Protein AF-A0A8H4S6V3-F1 (afdb_monomer_lite)

pLDDT: mean 86.99, std 9.04, range [61.66, 97.12]

Secondary structure (DSSP, 8-state):
-PPPTT-BTTB--EEEESTT---SHHHHHHTT--HHHHHHHHHPPEEEEEEEEEEE-TTTSSEEEEEEEEEEESTTPPPEEEEEE--

Radius of gyration: 16.11 Å; chains: 1; bounding box: 34×28×43 Å

Sequence (87 aa):
MAAPREITIEFLTGHWNKDLTSEADPILKLQKVPWLIRKAFGLATIYIQITQYQTQISETSQPSTNIDFNQTATAGLAATKEERVLD

Structure (mmCIF, N/CA/C/O backbone):
data_AF-A0A8H4S6V3-F1
#
_entry.id   AF-A0A8H4S6V3-F1
#
loop_
_atom_site.group_PDB
_atom_site.id
_atom_site.type_symbol
_atom_site.label_atom_id
_atom_site.label_alt_id
_atom_site.label_comp_id
_atom_site.label_asym_id
_atom_site.label_entity_id
_atom_site.label_seq_id
_atom_site.pdbx_PDB_ins_code
_atom_site.Cartn_x
_atom_site.Cartn_y
_atom_site.Cartn_z
_atom_site.occupancy
_atom_site.B_iso_or_equiv
_atom_site.auth_seq_id
_atom_site.auth_comp_id
_atom_site.auth_asym_id
_atom_site.auth_atom_id
_atom_site.pdbx_PDB_model_num
ATOM 1 N N . MET A 1 1 ? 4.227 11.025 -1.505 1.00 63.19 1 MET A N 1
ATOM 2 C CA . MET A 1 1 ? 2.754 11.114 -1.326 1.00 63.19 1 MET A CA 1
ATOM 3 C C . MET A 1 1 ? 2.432 12.411 -0.593 1.00 63.19 1 MET A C 1
ATOM 5 O O . MET A 1 1 ? 2.995 12.610 0.475 1.00 63.19 1 MET A O 1
ATOM 9 N N . ALA A 1 2 ? 1.612 13.305 -1.154 1.00 61.66 2 ALA A N 1
ATOM 10 C CA . ALA A 1 2 ? 1.121 14.479 -0.421 1.00 61.66 2 ALA A CA 1
ATOM 11 C C . ALA A 1 2 ? -0.262 14.178 0.159 1.00 61.66 2 ALA A C 1
ATOM 13 O O . ALA A 1 2 ? -1.113 13.642 -0.547 1.00 61.66 2 ALA A O 1
ATOM 14 N N . ALA A 1 3 ? -0.459 14.509 1.432 1.00 70.44 3 ALA A N 1
ATOM 15 C CA . ALA A 1 3 ? -1.729 14.355 2.126 1.00 70.44 3 ALA A CA 1
ATOM 16 C C . ALA A 1 3 ? -2.523 15.679 2.074 1.00 70.44 3 ALA A C 1
ATOM 18 O O . ALA A 1 3 ? -1.915 16.740 2.258 1.00 70.44 3 ALA A O 1
ATOM 19 N N . PRO A 1 4 ? -3.848 15.651 1.837 1.00 74.25 4 PRO A N 1
ATOM 20 C CA . PRO A 1 4 ? -4.734 16.791 2.086 1.00 74.25 4 PRO A CA 1
ATOM 21 C C . PRO A 1 4 ? -4.634 17.292 3.535 1.00 74.25 4 PRO A C 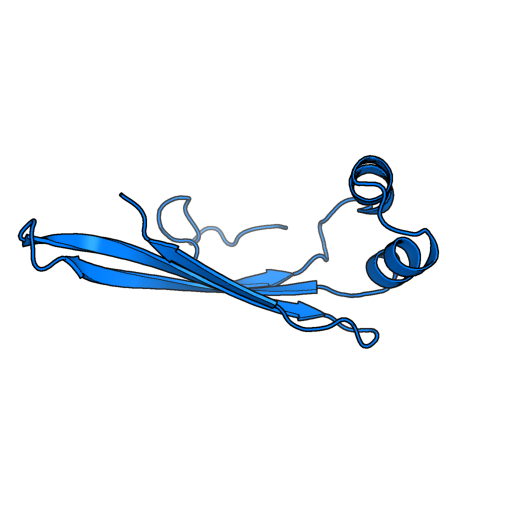1
ATOM 23 O O . PRO A 1 4 ? -4.235 16.543 4.425 1.00 74.25 4 PRO A O 1
ATOM 26 N N . ARG A 1 5 ? -5.005 18.552 3.795 1.00 80.06 5 ARG A N 1
ATOM 27 C CA . ARG A 1 5 ? -4.873 19.161 5.137 1.00 80.06 5 ARG A CA 1
ATOM 28 C C . ARG A 1 5 ? -5.752 18.492 6.193 1.00 80.06 5 ARG A C 1
ATOM 30 O O . ARG A 1 5 ? -5.466 18.604 7.378 1.00 80.06 5 ARG A O 1
ATOM 37 N N . GLU A 1 6 ? -6.818 17.840 5.755 1.00 83.31 6 GLU A N 1
ATOM 38 C CA . GLU A 1 6 ? -7.793 17.138 6.582 1.00 83.31 6 GLU A CA 1
ATOM 39 C C . GLU A 1 6 ? -7.269 15.779 7.064 1.00 83.31 6 GLU A C 1
ATOM 41 O O . GLU A 1 6 ? -7.813 15.209 8.006 1.00 83.31 6 GLU A O 1
ATOM 46 N N . ILE A 1 7 ? -6.213 15.263 6.429 1.00 85.75 7 ILE A N 1
ATOM 47 C CA . ILE A 1 7 ? -5.578 14.010 6.815 1.00 85.75 7 ILE A CA 1
ATOM 48 C C . ILE A 1 7 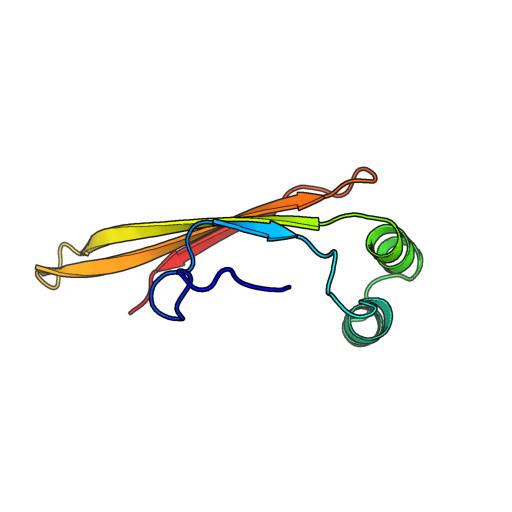? -4.578 14.275 7.935 1.00 85.75 7 ILE A C 1
ATOM 50 O O . ILE A 1 7 ? -3.607 15.019 7.777 1.00 85.75 7 ILE A O 1
ATOM 54 N N . THR A 1 8 ? -4.805 13.623 9.068 1.00 86.62 8 THR A N 1
ATOM 55 C CA . THR A 1 8 ? -3.922 13.659 10.233 1.00 86.62 8 THR A CA 1
ATOM 56 C C . THR A 1 8 ? -3.316 12.279 10.454 1.00 86.62 8 THR A C 1
ATOM 58 O O . THR A 1 8 ? -3.751 11.291 9.867 1.00 86.62 8 THR A O 1
ATOM 61 N N . ILE A 1 9 ? -2.313 12.176 11.328 1.00 81.75 9 ILE A N 1
ATOM 62 C CA . ILE A 1 9 ? -1.769 10.861 11.703 1.00 81.75 9 ILE A CA 1
ATOM 63 C C . ILE A 1 9 ? -2.821 9.965 12.382 1.00 81.75 9 ILE A C 1
ATOM 65 O O . ILE A 1 9 ? -2.705 8.746 12.346 1.00 81.75 9 ILE A O 1
ATOM 69 N N . GLU A 1 10 ? -3.860 10.572 12.961 1.00 85.69 10 GLU A N 1
ATOM 70 C CA . GLU A 1 10 ? -4.981 9.888 13.609 1.00 85.69 10 GLU A CA 1
ATOM 71 C C . GLU A 1 10 ? -6.081 9.480 12.617 1.00 85.69 10 GLU A C 1
ATOM 73 O O . GLU A 1 10 ? -6.923 8.648 12.953 1.00 85.69 10 GLU A O 1
ATOM 78 N N . PHE A 1 11 ? -6.087 10.049 11.406 1.00 88.44 11 PHE A N 1
ATOM 79 C CA . PHE A 1 11 ? -7.113 9.819 10.393 1.00 88.44 11 PHE A CA 1
ATOM 80 C C . PHE A 1 11 ? -6.495 9.692 9.000 1.00 88.44 11 PHE A C 1
ATOM 82 O O . PHE A 1 11 ? -6.265 10.688 8.316 1.00 88.44 11 PHE A O 1
ATOM 89 N N . LEU A 1 12 ? -6.254 8.452 8.566 1.00 91.19 12 LEU A N 1
ATOM 90 C CA . LEU A 1 12 ? -5.553 8.143 7.309 1.00 91.19 12 LEU A CA 1
ATOM 91 C C . LEU A 1 12 ? -6.483 7.795 6.137 1.00 91.19 12 LEU A C 1
ATOM 93 O O . LEU A 1 12 ? -6.006 7.549 5.025 1.00 91.19 12 LEU A O 1
ATOM 97 N N . THR A 1 13 ? -7.797 7.749 6.377 1.00 93.31 13 THR A N 1
ATOM 98 C CA . THR A 1 13 ? -8.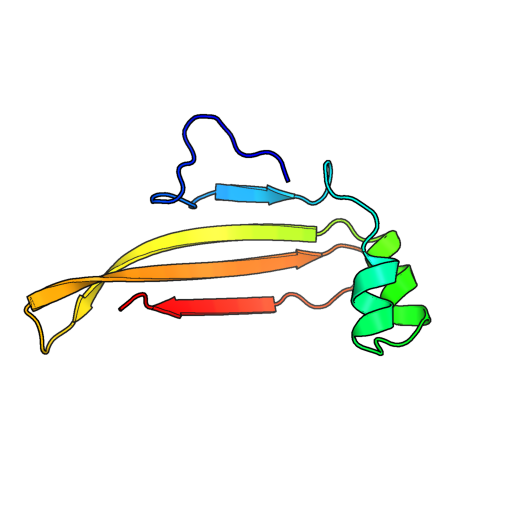791 7.334 5.380 1.00 93.31 13 THR A CA 1
ATOM 99 C C . THR A 1 13 ? -8.727 8.213 4.136 1.00 93.31 13 THR A C 1
ATOM 101 O O . THR A 1 13 ? -8.875 9.431 4.212 1.00 93.31 13 THR A O 1
ATOM 104 N N . GLY A 1 14 ? -8.559 7.590 2.970 1.00 91.00 14 GLY A N 1
ATOM 105 C CA . GLY A 1 14 ? -8.505 8.306 1.702 1.00 91.00 14 GLY A CA 1
ATOM 106 C C . GLY A 1 14 ? -7.837 7.530 0.573 1.00 91.00 14 GLY A C 1
ATOM 107 O O . GLY A 1 14 ? -7.379 6.398 0.746 1.00 91.00 14 GLY A O 1
ATOM 108 N N . HIS A 1 15 ? -7.776 8.194 -0.583 1.00 89.81 15 HIS A N 1
ATOM 109 C CA . HIS A 1 15 ? -7.124 7.712 -1.796 1.00 89.81 15 HIS A CA 1
ATOM 110 C C . HIS A 1 15 ? -5.736 8.339 -1.931 1.00 89.81 15 HIS A C 1
ATOM 112 O O . HIS A 1 15 ? -5.587 9.561 -1.907 1.00 89.81 15 HIS A O 1
ATOM 118 N N . TRP A 1 16 ? -4.730 7.501 -2.145 1.00 87.44 16 TRP A N 1
ATOM 119 C CA . TRP A 1 16 ? -3.330 7.900 -2.207 1.00 87.44 16 TRP A CA 1
ATOM 120 C C . TRP A 1 16 ? -2.694 7.421 -3.504 1.00 87.44 16 TRP A C 1
ATOM 122 O O . TRP A 1 16 ? -3.018 6.338 -3.993 1.00 87.44 16 TRP A O 1
ATOM 132 N N . ASN A 1 17 ? -1.766 8.206 -4.052 1.00 83.81 17 ASN A N 1
ATOM 133 C CA . ASN A 1 17 ? -1.022 7.836 -5.250 1.00 83.81 17 ASN A CA 1
ATOM 134 C C . ASN A 1 17 ? 0.476 8.177 -5.149 1.00 83.81 17 ASN A C 1
ATOM 136 O O . ASN A 1 17 ? 0.940 8.906 -4.264 1.00 83.81 17 ASN A O 1
ATOM 140 N N . LYS A 1 18 ? 1.245 7.614 -6.081 1.00 77.44 18 LYS A N 1
ATOM 141 C CA . LYS A 1 18 ? 2.707 7.734 -6.167 1.00 77.44 18 LYS A CA 1
ATOM 142 C C . LYS A 1 18 ? 3.205 9.048 -6.801 1.00 77.44 18 LYS A C 1
ATOM 144 O O . LYS A 1 18 ? 4.415 9.245 -6.834 1.00 77.44 18 LYS A O 1
ATOM 149 N N . ASP A 1 19 ? 2.345 9.959 -7.258 1.00 72.94 19 ASP A N 1
ATOM 150 C CA . ASP A 1 19 ? 2.744 11.077 -8.142 1.00 72.94 19 ASP A CA 1
ATOM 151 C C . ASP A 1 19 ? 3.851 11.977 -7.562 1.00 72.94 19 ASP A C 1
ATOM 153 O O . ASP A 1 19 ? 4.676 12.514 -8.294 1.00 72.94 19 ASP A O 1
ATOM 157 N N . LEU A 1 20 ? 3.911 12.095 -6.232 1.00 73.44 20 LEU A N 1
ATOM 158 C CA . LEU A 1 20 ? 4.914 12.879 -5.498 1.00 73.44 20 LEU A CA 1
ATOM 159 C C . LEU A 1 20 ? 5.896 11.994 -4.712 1.00 73.44 20 LEU A C 1
ATOM 161 O O . LEU A 1 20 ? 6.281 12.327 -3.589 1.00 73.44 20 LEU A O 1
ATOM 165 N N . THR A 1 21 ? 6.222 10.812 -5.228 1.00 72.50 21 THR A N 1
ATOM 166 C CA . THR A 1 21 ? 7.137 9.854 -4.591 1.00 72.50 21 THR A CA 1
ATOM 167 C C . THR A 1 21 ? 8.448 9.775 -5.374 1.00 72.50 21 THR A C 1
ATOM 169 O O . THR A 1 21 ? 8.453 9.784 -6.603 1.00 72.50 21 THR A O 1
ATOM 172 N N . SER A 1 22 ? 9.572 9.693 -4.658 1.00 77.50 22 SER A N 1
ATOM 173 C CA . SER A 1 22 ? 10.907 9.498 -5.234 1.00 77.50 22 SER A CA 1
ATOM 174 C C . SER A 1 22 ? 11.075 8.110 -5.879 1.00 77.50 22 SER A C 1
ATOM 176 O O . SER A 1 22 ? 10.201 7.243 -5.790 1.00 77.50 22 SER A O 1
ATOM 178 N N . GLU A 1 23 ? 12.195 7.881 -6.572 1.00 84.44 23 GLU A N 1
ATOM 179 C CA . GLU A 1 23 ? 12.441 6.599 -7.241 1.00 84.44 23 GLU A CA 1
ATOM 180 C C . GLU A 1 23 ? 12.485 5.411 -6.263 1.00 84.44 23 GLU A C 1
ATOM 182 O O . GLU A 1 23 ? 13.223 5.421 -5.279 1.00 84.44 23 GLU A O 1
ATOM 187 N N . ALA A 1 24 ? 11.729 4.350 -6.572 1.00 86.56 24 ALA A N 1
ATOM 188 C CA . ALA A 1 24 ? 11.629 3.143 -5.745 1.00 86.56 24 ALA A CA 1
ATOM 189 C C . ALA A 1 24 ? 12.739 2.101 -6.015 1.00 86.56 24 ALA A C 1
ATOM 191 O O . ALA A 1 24 ? 12.900 1.157 -5.242 1.00 86.56 24 ALA A O 1
ATOM 192 N N . ASP A 1 25 ? 13.522 2.238 -7.093 1.00 91.06 25 ASP A N 1
ATOM 193 C CA . ASP A 1 25 ? 14.558 1.254 -7.457 1.00 91.06 25 ASP A CA 1
ATOM 194 C C . ASP A 1 25 ? 15.617 1.036 -6.355 1.00 91.06 25 ASP A C 1
ATOM 196 O O . ASP A 1 25 ? 15.921 -0.128 -6.076 1.00 91.06 25 ASP A O 1
ATOM 200 N N . PRO A 1 26 ? 16.139 2.076 -5.662 1.00 93.75 26 PRO A N 1
ATOM 201 C CA . PRO A 1 26 ? 17.150 1.882 -4.622 1.00 93.75 26 PRO A CA 1
ATOM 202 C C . PRO A 1 26 ? 16.671 0.995 -3.467 1.00 93.75 26 PRO A C 1
ATOM 204 O O . PRO A 1 26 ? 17.388 0.076 -3.062 1.00 93.75 26 PRO A O 1
ATOM 207 N N . ILE A 1 27 ? 15.448 1.219 -2.970 1.00 92.50 27 ILE A N 1
ATOM 208 C CA . ILE A 1 27 ? 14.893 0.439 -1.855 1.00 92.50 27 ILE A CA 1
ATOM 209 C C . ILE A 1 27 ? 14.563 -0.995 -2.283 1.00 92.50 27 ILE A C 1
ATOM 211 O O . ILE A 1 27 ? 14.900 -1.945 -1.578 1.00 92.50 27 ILE A O 1
ATOM 215 N N . LEU A 1 28 ? 14.008 -1.183 -3.482 1.00 93.62 28 LEU A N 1
ATOM 216 C CA . LEU A 1 28 ? 13.708 -2.517 -4.004 1.00 93.62 28 LEU A CA 1
ATOM 217 C C . LEU A 1 28 ? 14.994 -3.315 -4.287 1.00 93.62 28 LEU A C 1
ATOM 219 O O . LEU A 1 28 ? 15.051 -4.524 -4.059 1.00 93.62 28 LEU A O 1
ATOM 223 N N . LYS A 1 29 ? 16.061 -2.653 -4.751 1.00 95.75 29 LYS A N 1
ATOM 224 C CA . LYS A 1 29 ? 17.378 -3.277 -4.940 1.00 95.75 29 LYS A CA 1
ATOM 225 C C . LYS A 1 29 ? 17.973 -3.726 -3.605 1.00 95.75 29 LYS A C 1
ATOM 227 O O . LYS A 1 29 ? 18.511 -4.830 -3.543 1.00 95.75 29 LYS A O 1
ATOM 232 N N . LEU A 1 30 ? 17.845 -2.914 -2.551 1.00 96.81 30 LEU A N 1
ATOM 233 C CA . LEU A 1 30 ? 18.286 -3.267 -1.196 1.00 96.81 30 LEU A CA 1
ATOM 234 C C . LEU A 1 30 ? 17.566 -4.521 -0.675 1.00 96.81 30 LEU A C 1
ATOM 236 O O . LEU A 1 30 ? 18.195 -5.395 -0.084 1.00 96.81 30 LEU A O 1
ATOM 240 N N . GLN A 1 31 ? 16.275 -4.656 -0.980 1.00 96.44 31 GLN A N 1
ATOM 241 C CA . GLN A 1 31 ? 15.455 -5.827 -0.646 1.00 96.44 31 GLN A CA 1
ATOM 242 C C . GLN A 1 31 ? 15.706 -7.048 -1.551 1.00 96.44 31 GLN A C 1
ATOM 244 O O . GLN A 1 31 ? 15.022 -8.060 -1.423 1.00 96.44 31 GLN A O 1
ATOM 249 N N . LYS A 1 32 ? 16.688 -6.983 -2.462 1.00 96.50 32 LYS A N 1
ATOM 250 C CA . LYS A 1 32 ? 17.022 -8.042 -3.432 1.00 96.50 32 LYS A CA 1
ATOM 251 C C . LYS A 1 32 ? 15.881 -8.380 -4.406 1.00 96.50 32 LYS A C 1
ATOM 253 O O . LYS A 1 32 ? 15.858 -9.472 -4.970 1.00 96.50 32 LYS A O 1
ATOM 258 N N . VAL A 1 33 ? 14.971 -7.437 -4.671 1.00 95.00 33 VAL A N 1
ATOM 259 C CA . VAL A 1 33 ? 13.910 -7.603 -5.680 1.00 95.00 33 VAL A CA 1
ATOM 260 C C . VAL A 1 33 ? 14.544 -7.733 -7.073 1.00 95.00 33 VAL A C 1
ATOM 262 O O . VAL A 1 33 ? 15.406 -6.914 -7.408 1.00 95.00 33 VAL A O 1
ATOM 265 N N . PRO A 1 34 ? 14.148 -8.707 -7.917 1.00 95.69 34 PRO A N 1
ATOM 266 C CA . PRO A 1 34 ? 14.718 -8.889 -9.254 1.00 95.69 34 PRO A CA 1
ATOM 267 C C . PRO A 1 34 ? 14.599 -7.642 -10.139 1.00 95.69 34 PRO A C 1
ATOM 269 O O . PRO A 1 34 ? 13.581 -6.954 -10.121 1.00 95.69 34 PRO A O 1
ATOM 272 N N . TRP A 1 35 ? 15.620 -7.372 -10.962 1.00 94.25 35 TRP A N 1
ATOM 273 C CA . TRP A 1 35 ? 15.715 -6.151 -11.782 1.00 94.25 35 TRP A CA 1
ATOM 274 C C . TRP A 1 35 ? 14.467 -5.882 -12.634 1.00 94.25 35 TRP A C 1
ATOM 276 O O . TRP A 1 35 ? 13.994 -4.749 -12.672 1.00 94.25 35 TRP A O 1
ATOM 286 N N . LEU A 1 36 ? 13.904 -6.923 -13.257 1.00 92.69 36 LEU A N 1
ATOM 287 C CA . LEU A 1 36 ? 12.724 -6.788 -14.113 1.00 92.69 36 LEU A CA 1
ATOM 288 C C . LEU A 1 36 ? 11.502 -6.278 -13.334 1.00 92.69 36 LEU A C 1
ATOM 290 O O . LEU A 1 36 ? 10.806 -5.377 -13.796 1.00 92.69 36 LEU A O 1
ATOM 294 N N . ILE A 1 37 ? 11.293 -6.790 -12.119 1.00 91.44 37 ILE A N 1
ATOM 295 C CA . ILE A 1 37 ? 10.202 -6.357 -11.239 1.00 91.44 37 ILE A CA 1
ATOM 296 C C . ILE A 1 37 ? 10.407 -4.901 -10.813 1.00 91.44 37 ILE A C 1
ATOM 298 O O . ILE A 1 37 ? 9.469 -4.110 -10.851 1.00 91.44 37 ILE A O 1
ATOM 302 N N . ARG A 1 38 ? 11.644 -4.494 -10.496 1.00 92.25 38 ARG A N 1
ATOM 303 C CA . ARG A 1 38 ? 11.939 -3.092 -10.148 1.00 92.25 38 ARG A CA 1
ATOM 304 C C . ARG A 1 38 ? 11.642 -2.131 -11.299 1.00 92.25 38 ARG A C 1
ATOM 306 O O . ARG A 1 38 ? 11.105 -1.052 -11.068 1.00 92.25 38 ARG A O 1
ATOM 313 N N . LYS A 1 39 ? 11.936 -2.529 -12.542 1.00 91.06 39 LYS A N 1
ATOM 314 C CA . LYS A 1 39 ? 11.576 -1.741 -13.731 1.00 91.06 39 LYS A CA 1
ATOM 315 C C . LYS A 1 39 ? 10.066 -1.634 -13.919 1.00 91.06 39 LYS A C 1
ATOM 317 O O . LYS A 1 39 ? 9.597 -0.535 -14.202 1.00 91.06 39 LYS A O 1
ATOM 322 N N . ALA A 1 40 ? 9.313 -2.708 -13.681 1.00 89.62 40 ALA A N 1
ATOM 323 C CA . ALA A 1 40 ? 7.852 -2.652 -13.697 1.00 89.62 40 ALA A CA 1
ATOM 324 C C . ALA A 1 40 ? 7.310 -1.636 -12.670 1.00 89.62 40 ALA A C 1
ATOM 326 O O . ALA A 1 40 ? 6.511 -0.777 -13.029 1.00 89.62 40 ALA A O 1
ATOM 327 N N . PHE A 1 41 ? 7.824 -1.631 -11.434 1.00 87.62 41 PHE A N 1
ATOM 328 C CA . PHE A 1 41 ? 7.465 -0.632 -10.410 1.00 87.62 41 PHE A CA 1
ATOM 329 C C . PHE A 1 41 ? 7.885 0.809 -10.748 1.00 87.62 41 PHE A C 1
ATOM 331 O O . PHE A 1 41 ? 7.276 1.764 -10.265 1.00 87.62 41 PHE A O 1
ATOM 338 N N . GLY A 1 42 ? 8.925 0.987 -11.566 1.00 86.25 42 GLY A N 1
ATOM 339 C CA . GLY A 1 42 ? 9.324 2.301 -12.074 1.00 86.25 42 GLY A CA 1
ATOM 340 C C . GLY A 1 42 ? 8.291 2.908 -13.026 1.00 86.25 42 GLY A C 1
ATOM 341 O O . GLY A 1 42 ? 8.105 4.122 -13.017 1.00 86.25 42 GLY A O 1
ATOM 342 N N . LEU A 1 43 ? 7.605 2.064 -13.801 1.00 86.50 43 LEU A N 1
ATOM 343 C CA . LEU A 1 43 ? 6.604 2.459 -14.798 1.00 86.50 43 LEU A CA 1
ATOM 344 C C . LEU A 1 43 ? 5.167 2.423 -14.262 1.00 86.50 43 LEU A C 1
ATOM 346 O O . LEU A 1 43 ? 4.280 3.041 -14.845 1.00 86.50 43 LEU A O 1
ATOM 350 N N . ALA A 1 44 ? 4.925 1.682 -13.181 1.00 87.81 44 ALA A N 1
ATOM 351 C CA . ALA A 1 44 ? 3.601 1.538 -12.602 1.00 87.81 44 ALA A CA 1
ATOM 352 C C . ALA A 1 44 ? 3.201 2.758 -11.759 1.00 87.81 44 ALA A C 1
ATOM 354 O O . ALA A 1 44 ? 3.983 3.272 -10.953 1.00 87.81 44 ALA A O 1
ATOM 355 N N . THR A 1 45 ? 1.937 3.154 -11.877 1.00 87.75 45 THR A N 1
ATOM 356 C CA . THR A 1 45 ? 1.275 4.028 -10.909 1.00 87.75 45 THR A CA 1
ATOM 357 C C . THR A 1 45 ? 0.651 3.143 -9.844 1.00 87.75 45 THR A C 1
ATOM 359 O O . THR A 1 45 ? -0.117 2.238 -10.167 1.00 87.75 45 THR A O 1
ATOM 362 N N . ILE A 1 46 ? 1.010 3.391 -8.586 1.00 88.31 46 ILE A N 1
ATOM 363 C CA . ILE A 1 46 ? 0.480 2.673 -7.425 1.00 88.31 46 ILE A CA 1
ATOM 364 C C . ILE A 1 46 ? -0.585 3.555 -6.784 1.00 88.31 46 ILE A C 1
ATOM 366 O O . ILE A 1 46 ? -0.321 4.730 -6.509 1.00 88.31 46 ILE A O 1
ATOM 370 N N . TYR A 1 47 ? -1.752 2.971 -6.533 1.00 90.94 47 TYR A N 1
ATOM 371 C CA . TYR A 1 47 ? -2.848 3.576 -5.792 1.00 90.94 47 TYR A CA 1
ATOM 372 C C . TYR A 1 47 ? -3.072 2.799 -4.502 1.00 90.94 47 TYR A C 1
ATOM 374 O O . TYR A 1 47 ? -3.082 1.568 -4.513 1.00 90.94 47 TYR A O 1
ATOM 382 N N . ILE A 1 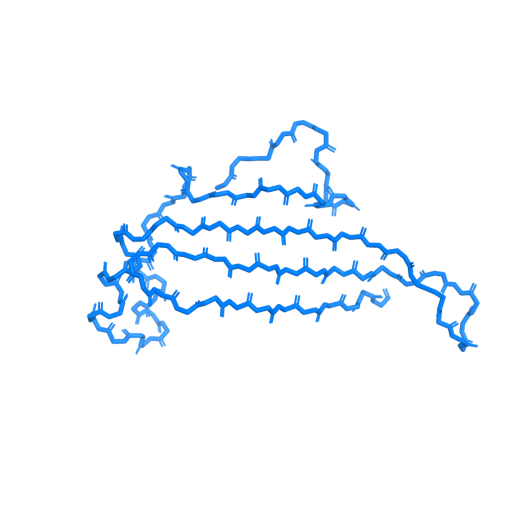48 ? -3.285 3.512 -3.401 1.00 92.50 48 ILE A N 1
ATOM 383 C CA . ILE A 1 48 ? -3.624 2.918 -2.108 1.00 92.50 48 ILE A CA 1
ATOM 384 C C . ILE A 1 48 ? -4.944 3.523 -1.651 1.00 92.50 48 ILE A C 1
ATOM 386 O O . ILE A 1 48 ? -5.067 4.743 -1.563 1.00 92.50 48 ILE A O 1
ATOM 390 N N . GLN A 1 49 ? -5.914 2.665 -1.353 1.00 94.25 49 GLN A N 1
ATOM 391 C CA . GLN A 1 49 ? -7.119 3.035 -0.628 1.00 94.25 49 GLN A CA 1
ATOM 392 C C . GLN A 1 49 ? -6.956 2.636 0.830 1.00 94.25 49 GLN A C 1
ATOM 394 O O . GLN A 1 49 ? -6.819 1.448 1.127 1.00 94.25 49 GLN A O 1
ATOM 399 N N . ILE A 1 50 ? -6.988 3.623 1.721 1.00 95.06 50 ILE A N 1
ATOM 400 C CA . ILE A 1 50 ? -6.930 3.405 3.167 1.00 95.06 50 ILE A CA 1
ATOM 401 C C . ILE A 1 50 ? -8.328 3.600 3.739 1.00 95.06 50 ILE A C 1
ATOM 403 O O . ILE A 1 50 ? -8.976 4.609 3.457 1.00 95.06 50 ILE A O 1
ATOM 407 N N . THR A 1 51 ? -8.795 2.641 4.534 1.00 95.88 51 THR A N 1
ATOM 408 C CA . THR A 1 51 ? -10.049 2.735 5.294 1.00 95.88 51 THR A CA 1
ATOM 409 C C . THR A 1 51 ? -9.763 2.481 6.763 1.00 95.88 51 THR A C 1
ATOM 411 O O . THR A 1 51 ? -9.269 1.416 7.114 1.00 95.88 51 THR A O 1
ATOM 414 N N . GLN A 1 52 ? -10.068 3.457 7.614 1.00 94.62 52 GLN A N 1
ATOM 415 C CA . GLN A 1 52 ? -9.910 3.352 9.061 1.00 94.62 52 GLN A CA 1
ATOM 416 C C . GLN A 1 52 ? -11.281 3.304 9.741 1.00 94.62 52 GLN A C 1
ATOM 418 O O . GLN A 1 52 ? -12.157 4.113 9.429 1.00 94.62 52 GLN A O 1
ATOM 423 N N . TYR A 1 53 ? -11.474 2.368 10.668 1.00 93.06 53 TYR A N 1
ATOM 424 C CA . TYR A 1 53 ? -12.740 2.180 11.383 1.00 93.06 53 TYR A CA 1
ATOM 425 C C . TYR A 1 53 ? -12.520 1.619 12.792 1.00 93.06 53 TYR A C 1
ATOM 427 O O . TYR A 1 53 ? -11.480 1.036 13.088 1.00 93.06 53 TYR A O 1
ATOM 435 N N . GLN A 1 54 ? -13.499 1.805 13.680 1.00 92.00 54 GLN A N 1
ATOM 436 C CA . GLN A 1 54 ? -13.451 1.259 15.037 1.00 92.00 54 GLN A CA 1
ATOM 437 C C . GLN A 1 54 ? -14.247 -0.043 15.139 1.00 92.00 54 GLN A C 1
ATOM 439 O O . GLN A 1 54 ? -15.366 -0.134 14.632 1.00 92.00 54 GLN A O 1
ATOM 444 N N . THR A 1 55 ? -13.701 -1.027 15.847 1.00 89.19 55 THR A N 1
ATOM 445 C CA . THR A 1 55 ? -14.412 -2.249 16.248 1.00 89.19 55 THR A CA 1
ATOM 446 C C . THR A 1 55 ? -14.357 -2.405 17.755 1.00 89.19 55 THR A C 1
ATOM 448 O O . THR A 1 55 ? -13.365 -2.042 18.381 1.00 89.19 55 THR A O 1
ATOM 451 N N . GLN A 1 56 ? -15.387 -2.989 18.361 1.00 82.56 56 GLN A N 1
ATOM 452 C CA . GLN A 1 56 ? -15.310 -3.345 19.775 1.00 82.56 56 GLN A CA 1
ATOM 453 C C . GLN A 1 56 ? -14.488 -4.619 19.956 1.00 82.56 56 GLN A C 1
ATOM 455 O O . GLN A 1 56 ? -14.754 -5.617 19.287 1.00 82.56 56 GLN A O 1
ATOM 460 N N . ILE A 1 57 ? -13.516 -4.595 20.869 1.00 74.75 57 ILE A N 1
ATOM 461 C CA . ILE A 1 57 ? -12.868 -5.822 21.333 1.00 74.75 57 ILE A CA 1
ATOM 462 C C . ILE A 1 57 ? -13.691 -6.356 22.506 1.00 74.75 57 ILE A C 1
ATOM 464 O O . ILE A 1 57 ? -13.855 -5.680 23.524 1.00 74.75 57 ILE A O 1
ATOM 468 N N . SER A 1 58 ? -14.187 -7.586 22.366 1.00 64.44 58 SER A N 1
ATOM 469 C CA . SER A 1 58 ? -15.038 -8.265 23.353 1.00 64.44 58 SER A CA 1
ATOM 470 C C . SER A 1 58 ? -14.421 -8.361 24.756 1.00 64.44 58 SER A C 1
ATOM 472 O O . SER A 1 58 ? -15.148 -8.530 25.729 1.00 64.44 58 SER A O 1
ATOM 474 N N . GLU A 1 59 ? -13.095 -8.256 24.869 1.00 66.06 59 GLU A N 1
ATOM 475 C CA . GLU A 1 59 ? -12.350 -8.458 26.116 1.00 66.06 59 GLU A CA 1
ATOM 476 C C . GLU A 1 59 ? -12.086 -7.168 26.910 1.00 66.06 59 GLU A C 1
ATOM 478 O O . GLU A 1 59 ? -11.974 -7.225 28.132 1.00 66.06 59 GLU A O 1
ATOM 483 N N . THR A 1 60 ? -12.005 -5.999 26.261 1.00 65.00 60 THR A N 1
ATOM 484 C CA . THR A 1 60 ? -11.539 -4.753 26.909 1.00 65.00 60 THR A CA 1
ATOM 485 C C . THR A 1 60 ? -12.592 -3.647 26.982 1.00 65.00 60 THR A C 1
ATOM 487 O O . THR A 1 60 ? -12.358 -2.631 27.634 1.00 65.00 60 THR A O 1
ATOM 490 N N . SER A 1 61 ? -13.759 -3.818 26.344 1.00 68.50 61 SER A N 1
ATOM 491 C CA . SER A 1 61 ? -14.819 -2.792 26.200 1.00 68.50 61 SER A CA 1
ATOM 492 C C . SER A 1 61 ? -14.372 -1.468 25.548 1.00 68.50 61 SER A C 1
ATOM 494 O O . SER A 1 61 ? -15.178 -0.549 25.411 1.00 68.50 61 SER A O 1
ATOM 496 N N . GLN A 1 62 ? -13.109 -1.360 25.128 1.00 76.25 62 GLN A N 1
ATOM 497 C CA . GLN A 1 62 ? -12.541 -0.209 24.433 1.00 76.25 62 GLN A CA 1
ATOM 498 C C . GLN A 1 62 ? -12.612 -0.451 22.915 1.00 76.25 62 GLN A C 1
ATOM 500 O O . GLN A 1 62 ? -12.406 -1.584 22.462 1.00 76.25 62 GLN A O 1
ATOM 505 N N . PRO A 1 63 ? -12.925 0.577 22.107 1.00 83.56 63 PRO A N 1
ATOM 506 C CA . PRO A 1 63 ? -12.867 0.454 20.659 1.00 83.56 63 PRO A CA 1
ATOM 507 C C . PRO A 1 63 ? -11.409 0.321 20.198 1.00 83.56 63 PRO A C 1
ATOM 509 O O . PRO A 1 63 ? -10.562 1.125 20.576 1.00 83.56 63 PRO A O 1
ATOM 512 N N . SER A 1 64 ? -11.127 -0.663 19.347 1.00 89.12 64 SER A N 1
ATOM 513 C CA . SER A 1 64 ? -9.851 -0.788 18.643 1.00 89.12 64 SER A CA 1
ATOM 514 C C . SER A 1 64 ? -9.941 -0.203 17.244 1.00 89.12 64 SER A C 1
ATOM 516 O O . SER A 1 64 ? -10.969 -0.304 16.565 1.00 89.12 64 SER A O 1
ATOM 518 N N . THR A 1 65 ? -8.853 0.435 16.825 1.00 91.88 65 THR A N 1
ATOM 519 C CA . THR A 1 65 ? -8.738 1.041 15.503 1.00 91.88 65 THR A CA 1
ATOM 520 C C . THR A 1 65 ? -8.235 0.006 14.509 1.00 91.88 65 THR A C 1
ATOM 522 O O . THR A 1 65 ? -7.150 -0.543 14.665 1.00 91.88 65 THR A O 1
ATOM 525 N N . ASN A 1 66 ? -9.007 -0.216 13.455 1.00 94.12 66 ASN A N 1
ATOM 526 C CA . ASN A 1 66 ? -8.650 -1.069 12.334 1.00 94.12 66 ASN A CA 1
ATOM 527 C C . ASN A 1 66 ? -8.271 -0.185 11.153 1.00 94.12 66 ASN A C 1
ATOM 529 O O . ASN A 1 66 ? -8.865 0.882 10.958 1.00 94.12 66 ASN A O 1
ATOM 533 N N . ILE A 1 67 ? -7.295 -0.629 10.372 1.00 95.69 67 ILE A N 1
ATOM 534 C CA . ILE A 1 67 ? -6.864 0.036 9.151 1.00 95.69 67 ILE A CA 1
ATOM 535 C C . ILE A 1 67 ? -6.721 -1.009 8.050 1.00 95.69 67 ILE A C 1
ATOM 537 O O . ILE A 1 67 ? -5.862 -1.890 8.122 1.00 95.69 67 ILE A O 1
ATOM 541 N N . ASP A 1 68 ? -7.517 -0.837 7.003 1.00 97.12 68 ASP A N 1
ATOM 542 C CA . ASP A 1 68 ? -7.451 -1.633 5.787 1.00 97.12 68 ASP A CA 1
ATOM 543 C C . ASP A 1 68 ? -6.724 -0.853 4.696 1.00 97.12 68 ASP A C 1
ATOM 545 O O . ASP A 1 68 ? -7.097 0.273 4.351 1.00 97.12 68 ASP A O 1
ATOM 549 N N . PHE A 1 69 ? -5.721 -1.487 4.100 1.00 96.44 69 PHE A N 1
ATOM 550 C CA . PHE A 1 69 ? -4.973 -0.992 2.956 1.00 96.44 69 PHE A CA 1
ATOM 551 C C . PHE A 1 69 ? -5.300 -1.861 1.745 1.00 96.44 69 PHE A C 1
ATOM 553 O O . PHE A 1 69 ? -4.953 -3.040 1.698 1.00 96.44 69 PHE A O 1
ATOM 560 N N . ASN A 1 70 ? -5.927 -1.271 0.732 1.00 96.69 70 ASN A N 1
ATOM 561 C CA . ASN A 1 70 ? -6.153 -1.923 -0.555 1.00 96.69 70 ASN A CA 1
ATOM 562 C C . ASN A 1 70 ? -5.271 -1.248 -1.603 1.00 96.69 70 ASN A C 1
ATOM 564 O O . ASN A 1 70 ? -5.488 -0.083 -1.944 1.00 96.69 70 ASN A O 1
ATOM 568 N N . GLN A 1 71 ? -4.265 -1.962 -2.1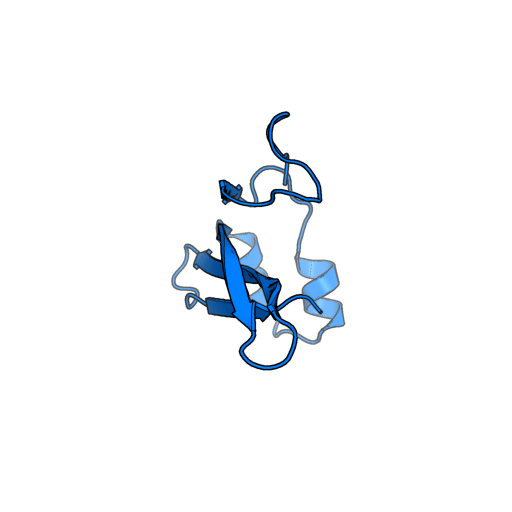04 1.00 93.69 71 GLN A N 1
ATOM 569 C CA . GLN A 1 71 ? -3.334 -1.434 -3.095 1.00 93.69 71 GLN A CA 1
ATOM 570 C C . GLN A 1 71 ? -3.643 -1.996 -4.474 1.00 93.69 71 GLN A C 1
ATOM 572 O O . GLN A 1 71 ? -3.808 -3.201 -4.663 1.00 93.69 71 GLN A O 1
ATOM 577 N N . THR A 1 72 ? -3.662 -1.109 -5.458 1.00 93.62 72 THR A N 1
ATOM 578 C CA . THR A 1 72 ? -3.750 -1.467 -6.872 1.00 93.62 72 THR A CA 1
ATOM 579 C C . THR A 1 72 ? -2.614 -0.801 -7.626 1.00 93.62 72 THR A C 1
ATOM 581 O O . THR A 1 72 ? -2.079 0.228 -7.206 1.00 93.62 72 THR A O 1
ATOM 584 N N . ALA A 1 73 ? -2.212 -1.399 -8.738 1.00 90.38 73 ALA A N 1
ATOM 585 C CA . ALA A 1 73 ? -1.141 -0.863 -9.552 1.00 90.38 73 ALA A CA 1
ATOM 586 C C . ALA A 1 73 ? -1.418 -1.099 -11.034 1.00 90.38 73 ALA A C 1
ATOM 588 O O . ALA A 1 73 ? -2.070 -2.068 -11.427 1.00 90.38 73 ALA A O 1
ATOM 589 N N . THR A 1 74 ? -0.921 -0.189 -11.867 1.00 88.19 74 THR A N 1
ATOM 590 C CA . THR A 1 74 ? -0.942 -0.367 -13.320 1.00 88.19 74 THR A CA 1
ATOM 591 C C . THR A 1 74 ? 0.132 -1.373 -13.762 1.00 88.19 74 THR A C 1
ATOM 593 O O . THR A 1 74 ? 0.819 -1.985 -12.943 1.00 88.19 74 THR A O 1
ATOM 596 N N . ALA A 1 75 ? 0.268 -1.578 -15.077 1.00 81.69 75 ALA A N 1
ATOM 597 C CA . ALA A 1 75 ? 1.281 -2.459 -15.669 1.00 81.69 75 ALA A CA 1
ATOM 598 C C . ALA A 1 75 ? 1.182 -3.943 -15.247 1.00 81.69 75 ALA A C 1
ATOM 600 O O . ALA A 1 75 ? 2.180 -4.660 -15.250 1.00 81.69 75 ALA A O 1
ATOM 601 N N . GLY A 1 76 ? -0.027 -4.411 -14.908 1.00 80.06 76 GLY A N 1
ATOM 602 C CA . GLY A 1 76 ? -0.293 -5.823 -14.609 1.00 80.06 76 GLY A CA 1
ATOM 603 C C . GLY A 1 76 ? 0.305 -6.318 -13.289 1.00 80.06 76 GLY A C 1
ATOM 604 O O . GLY A 1 76 ? 0.395 -7.527 -13.081 1.00 80.06 76 GLY A O 1
ATOM 605 N N . LEU A 1 77 ? 0.724 -5.408 -12.405 1.00 84.69 77 LEU A N 1
ATOM 606 C CA . LEU A 1 77 ? 1.148 -5.756 -11.053 1.00 84.69 77 LEU A CA 1
ATOM 607 C C . LEU A 1 77 ? -0.058 -6.230 -10.230 1.00 84.69 77 LEU A C 1
ATOM 609 O O . LEU A 1 77 ? -1.145 -5.656 -10.308 1.00 84.69 77 LEU A O 1
ATOM 613 N N . ALA A 1 78 ? 0.139 -7.289 -9.444 1.00 88.81 78 ALA A N 1
ATOM 614 C CA . ALA A 1 78 ? -0.913 -7.838 -8.600 1.00 88.81 78 ALA A CA 1
ATOM 615 C C . ALA A 1 78 ? -1.350 -6.824 -7.531 1.00 88.81 78 ALA A C 1
ATOM 617 O O . ALA A 1 78 ? -0.517 -6.141 -6.932 1.00 88.81 78 ALA A O 1
ATOM 618 N N . ALA A 1 79 ? -2.658 -6.762 -7.283 1.00 92.19 79 ALA A N 1
ATOM 619 C CA . ALA A 1 79 ? -3.205 -6.020 -6.157 1.00 92.19 79 ALA A CA 1
ATOM 620 C C . ALA A 1 79 ? -2.826 -6.699 -4.833 1.00 92.19 79 ALA A C 1
ATOM 622 O O . ALA A 1 79 ? -2.677 -7.923 -4.771 1.00 92.19 79 ALA A O 1
ATOM 623 N N . THR A 1 80 ? -2.703 -5.909 -3.771 1.00 94.25 80 THR A N 1
ATOM 624 C CA . THR A 1 80 ? -2.446 -6.411 -2.417 1.00 94.25 80 THR A CA 1
ATOM 625 C C . THR A 1 80 ? -3.480 -5.853 -1.450 1.00 94.25 80 THR A C 1
ATOM 627 O O . THR A 1 80 ? -4.027 -4.765 -1.650 1.00 94.25 80 THR A O 1
ATOM 630 N N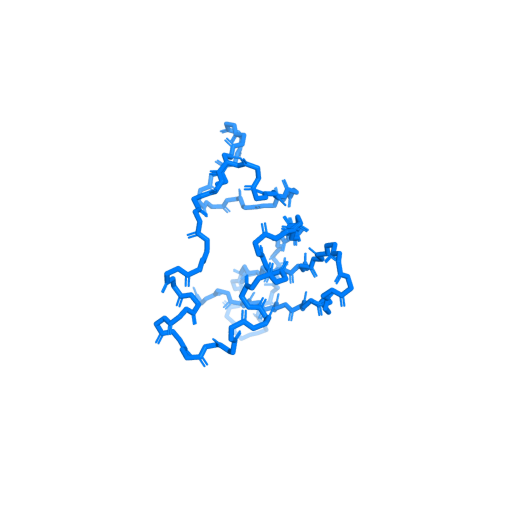 . LYS A 1 81 ? -3.764 -6.627 -0.402 1.00 96.56 81 LYS A N 1
ATOM 631 C CA . LYS A 1 81 ? -4.615 -6.222 0.711 1.00 96.56 81 LYS A CA 1
ATOM 632 C C . LYS A 1 81 ? -3.872 -6.485 2.011 1.00 96.56 81 LYS A C 1
ATOM 634 O O . LYS A 1 81 ? -3.301 -7.561 2.182 1.00 96.56 81 LYS A O 1
ATOM 639 N N . GLU A 1 82 ? -3.877 -5.504 2.897 1.00 96.44 82 GLU A N 1
ATOM 640 C CA . GLU A 1 82 ? -3.309 -5.596 4.236 1.00 96.44 82 GLU A CA 1
ATOM 641 C C . GLU A 1 82 ? -4.323 -5.048 5.239 1.00 96.44 82 GLU A C 1
ATOM 643 O O . GLU A 1 82 ? -4.886 -3.979 5.023 1.00 96.44 82 GLU A O 1
ATOM 648 N N . GLU A 1 83 ? -4.556 -5.782 6.322 1.00 96.25 83 GLU A N 1
ATOM 649 C CA . GLU A 1 83 ? -5.483 -5.413 7.392 1.00 96.25 83 GLU A CA 1
ATOM 650 C C . GLU A 1 83 ? -4.685 -5.345 8.691 1.00 96.25 83 GLU A C 1
ATOM 652 O O . GLU A 1 83 ? -3.923 -6.265 9.011 1.00 96.25 83 GLU A O 1
ATOM 657 N N . ARG A 1 84 ? -4.813 -4.241 9.425 1.00 94.31 84 ARG A N 1
ATOM 658 C CA . ARG A 1 84 ? -4.129 -4.038 10.704 1.00 94.31 84 ARG A CA 1
ATOM 659 C C . ARG A 1 84 ? -5.110 -3.630 11.785 1.00 94.31 84 ARG A C 1
ATOM 661 O O . ARG A 1 84 ? -6.012 -2.838 11.540 1.00 94.31 84 ARG A O 1
ATOM 668 N N . VAL A 1 85 ? -4.857 -4.119 12.991 1.00 92.44 85 VAL A N 1
ATOM 669 C CA . VAL A 1 85 ? -5.553 -3.740 14.221 1.00 92.44 85 VAL A CA 1
ATOM 670 C C . VAL A 1 85 ? -4.524 -3.053 15.114 1.00 92.44 85 VAL A C 1
ATOM 672 O O . VAL A 1 85 ? -3.451 -3.615 15.334 1.00 92.44 85 VAL A O 1
ATOM 675 N N . LEU A 1 86 ? -4.806 -1.828 15.552 1.00 87.19 86 LEU A N 1
ATOM 676 C CA . LEU A 1 86 ? -3.966 -1.083 16.491 1.00 87.19 86 LEU A CA 1
ATOM 677 C C . LEU A 1 86 ? -4.325 -1.483 17.930 1.00 87.19 86 LEU A C 1
ATOM 679 O O . LEU A 1 86 ? -5.513 -1.646 18.244 1.00 87.19 86 LEU A O 1
ATOM 683 N N . ASP A 1 87 ? -3.295 -1.664 18.755 1.00 72.25 87 ASP A N 1
ATOM 684 C CA . ASP A 1 87 ? -3.363 -2.057 20.166 1.00 72.25 87 ASP A CA 1
ATOM 685 C C . ASP A 1 87 ? -3.641 -0.888 21.124 1.00 72.25 87 ASP A C 1
ATOM 687 O O . ASP A 1 87 ? -3.302 0.274 20.798 1.00 72.25 87 ASP A O 1
#

Foldseek 3Di:
DDDDPPDDPVHNADKDKCPPPDQPLVVCVVVVNDPVVSVLVRPKIKMKGKDWDWDQDPPPRDTWIKIWIWMDMPPPDDIDIDIDIDD